Protein AF-A0A0D5ZYZ3-F1 (afdb_monomer)

Organism: Phlebotomus pernicios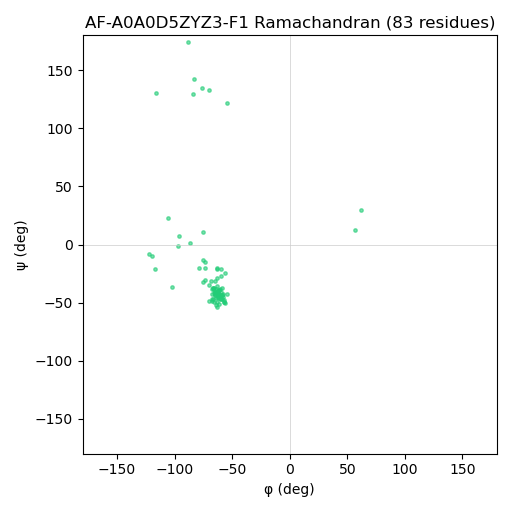us (NCBI:txid13204)

Radius of gyration: 17.42 Å; Cα contacts (8 Å, |Δi|>4): 63; chains: 1; bounding box: 40×28×39 Å

Foldseek 3Di:
DVPDDPLVCLVVVLVVLVVLLVVLVVVLVVQADPDPVCRVVSLVCLCPPNDCSVVSVVSNVVSVVSNVVSVCSNVVVCVVVVVVD

Secondary structure (DSSP, 8-state):
-TT--GGGGHHHHHHHHHHHHHHHHHHHHTT---STTTHHHHHHHHHHTSTTHHHHHHHHHHHHHHHHHHHHHHHHHHHHTTTT-

Nearest PDB structures (foldseek):
  1q90-assembly1_B  TM=9.821E-01  e=4.435E-05  Chlamydomonas reinhardtii
  9es7-assembly1_A  TM=9.624E-01  e=4.190E-05  Spinacia oleracea
  4h44-assembly1_A  TM=9.842E-01  e=6.236E-05  Nostoc sp. PCC 7120 = FACHB-418
  2e74-assembly1_A  TM=9.851E-01  e=6.986E-05  Mastigocladus laminosus
  7zxy-assembly1_I  TM=9.855E-01  e=7.394E-05  Synechocystis sp. PCC 6803

Mean predicted aligned error: 2.46 Å

Sequence (85 aa):
PSNISAWWNFGSLLGLCLMIQIFTGLFLAMHYTSDTTTAFSSVTHICRDVNYGWLIRYLHANGASMFFICLYMHVGRGIYYGSYT

Structure (mmCIF, N/CA/C/O backbone):
data_AF-A0A0D5ZYZ3-F1
#
_entry.id   AF-A0A0D5ZYZ3-F1
#
loop_
_atom_site.group_PDB
_atom_site.id
_atom_site.type_symbol
_atom_site.label_atom_id
_atom_site.label_alt_id
_atom_site.label_comp_id
_atom_site.label_asym_id
_atom_site.label_entity_id
_atom_site.label_seq_id
_atom_site.pdbx_PDB_ins_code
_atom_site.Cartn_x
_atom_site.Cartn_y
_atom_site.Cartn_z
_atom_site.occupancy
_atom_site.B_iso_or_equiv
_atom_site.auth_seq_id
_atom_site.auth_comp_id
_atom_site.auth_asym_id
_atom_site.auth_atom_id
_atom_site.pdbx_PDB_model_num
ATOM 1 N N . PRO A 1 1 ? 23.072 8.694 -13.344 1.00 76.19 1 PRO A N 1
ATOM 2 C CA . PRO A 1 1 ? 22.787 8.972 -14.774 1.00 76.19 1 PRO A CA 1
ATOM 3 C C . PRO A 1 1 ? 21.857 10.182 -14.911 1.00 76.19 1 PRO A C 1
ATOM 5 O O . PRO A 1 1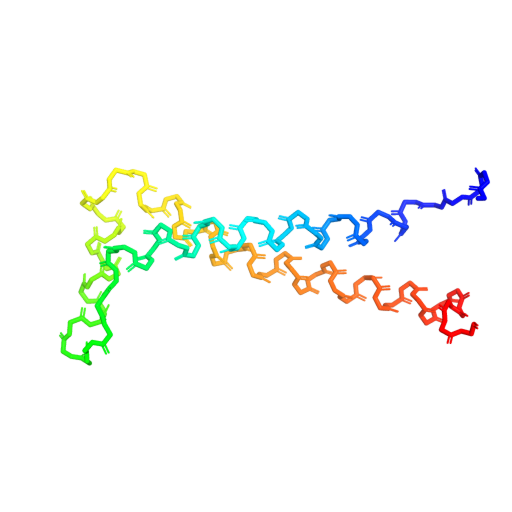 ? 20.847 10.245 -14.219 1.00 76.19 1 PRO A O 1
ATOM 8 N N . SER A 1 2 ? 22.209 11.150 -15.754 1.00 92.44 2 SER A N 1
ATOM 9 C CA . SER A 1 2 ? 21.429 12.384 -15.943 1.00 92.44 2 SER A CA 1
ATOM 10 C C . SER A 1 2 ? 20.147 12.188 -16.765 1.00 92.44 2 SER A C 1
ATOM 12 O O . SER A 1 2 ? 19.285 13.057 -16.763 1.00 92.44 2 SER A O 1
ATOM 14 N N . ASN A 1 3 ? 20.000 11.050 -17.447 1.00 94.25 3 ASN A N 1
ATOM 15 C CA . ASN A 1 3 ? 18.923 10.742 -18.394 1.00 94.25 3 ASN A CA 1
ATOM 16 C C . ASN A 1 3 ? 17.866 9.757 -17.849 1.00 94.25 3 ASN A C 1
ATOM 18 O O . ASN A 1 3 ? 17.199 9.080 -18.631 1.00 94.25 3 ASN A O 1
ATOM 22 N N . ILE A 1 4 ? 17.723 9.629 -16.526 1.00 95.44 4 ILE A N 1
ATOM 23 C CA . ILE A 1 4 ? 16.703 8.748 -15.935 1.00 95.44 4 ILE A CA 1
ATOM 24 C C . ILE A 1 4 ? 15.297 9.320 -16.152 1.00 95.44 4 ILE A C 1
ATOM 26 O O . ILE A 1 4 ? 15.046 10.502 -15.928 1.00 95.44 4 ILE A O 1
ATOM 30 N N . SER A 1 5 ? 14.370 8.472 -16.595 1.00 96.50 5 SER A N 1
ATOM 31 C CA . SER A 1 5 ? 12.973 8.848 -16.826 1.00 96.50 5 SER A CA 1
ATOM 32 C C . SER A 1 5 ? 12.122 8.671 -15.564 1.00 96.50 5 SER A C 1
ATOM 34 O O . SER A 1 5 ? 12.567 8.106 -14.561 1.00 96.50 5 SER A O 1
ATOM 36 N N . ALA A 1 6 ? 10.854 9.094 -15.625 1.00 96.62 6 ALA A N 1
ATOM 37 C CA . ALA A 1 6 ? 9.919 8.974 -14.507 1.00 96.62 6 ALA A CA 1
ATOM 38 C C . ALA A 1 6 ? 9.741 7.529 -13.995 1.00 96.62 6 ALA A C 1
ATOM 40 O O . ALA A 1 6 ? 9.448 7.338 -12.815 1.00 96.62 6 ALA A O 1
ATOM 41 N N . TRP A 1 7 ? 9.991 6.518 -14.835 1.00 97.56 7 TRP A N 1
ATOM 42 C CA . TRP A 1 7 ? 9.926 5.099 -14.471 1.00 97.56 7 TRP A CA 1
ATOM 43 C C . TRP A 1 7 ? 10.896 4.705 -13.344 1.00 97.56 7 TRP A C 1
ATOM 45 O O . TRP A 1 7 ? 10.666 3.712 -12.652 1.00 97.56 7 TRP A O 1
ATOM 55 N N . TRP A 1 8 ? 11.953 5.490 -13.101 1.00 98.06 8 TRP A N 1
ATOM 56 C CA . TRP A 1 8 ? 12.865 5.263 -11.976 1.00 98.06 8 TRP A CA 1
ATOM 57 C C . TRP A 1 8 ? 12.277 5.647 -10.610 1.00 98.06 8 TRP A C 1
ATOM 59 O O . TRP A 1 8 ? 12.783 5.163 -9.597 1.00 98.06 8 TRP A O 1
ATOM 69 N N . ASN A 1 9 ? 11.174 6.405 -10.560 1.00 98.19 9 ASN A N 1
ATOM 70 C CA . ASN A 1 9 ? 10.530 6.807 -9.302 1.00 98.19 9 ASN A CA 1
ATOM 71 C C . ASN A 1 9 ? 9.772 5.670 -8.602 1.00 98.19 9 ASN A C 1
ATOM 73 O O . ASN A 1 9 ? 9.552 5.737 -7.396 1.00 98.19 9 ASN A O 1
ATOM 77 N N . PHE A 1 10 ? 9.394 4.593 -9.301 1.00 98.12 10 PHE A N 1
ATOM 78 C CA . PHE A 1 10 ? 8.617 3.515 -8.674 1.00 98.12 10 PHE A CA 1
ATOM 79 C C . PHE A 1 10 ? 9.365 2.796 -7.545 1.00 98.12 10 PHE A C 1
ATOM 81 O O . PHE A 1 10 ? 8.733 2.207 -6.677 1.00 98.12 10 PHE A O 1
ATOM 88 N N . GLY A 1 11 ? 10.701 2.883 -7.503 1.00 97.62 11 GLY A N 1
ATOM 89 C CA . GLY A 1 11 ? 11.479 2.394 -6.359 1.00 97.62 11 GLY A CA 1
ATOM 90 C C . GLY A 1 11 ? 11.243 3.202 -5.078 1.00 97.62 11 GLY A C 1
ATOM 91 O O . GLY A 1 11 ? 10.956 2.624 -4.033 1.00 97.62 11 GLY A O 1
ATOM 92 N N . SER A 1 12 ? 11.305 4.536 -5.142 1.00 98.06 12 SER A N 1
ATOM 93 C CA . SER A 1 12 ? 11.041 5.383 -3.969 1.00 98.06 12 SER A CA 1
ATOM 94 C C . SER A 1 12 ? 9.563 5.363 -3.576 1.00 98.06 12 SER A C 1
ATOM 96 O O . SER A 1 12 ? 9.253 5.347 -2.386 1.00 98.06 12 SER A O 1
ATOM 98 N N . LEU A 1 13 ? 8.650 5.275 -4.550 1.00 98.44 13 LEU A N 1
ATOM 99 C CA . LEU A 1 13 ? 7.219 5.102 -4.282 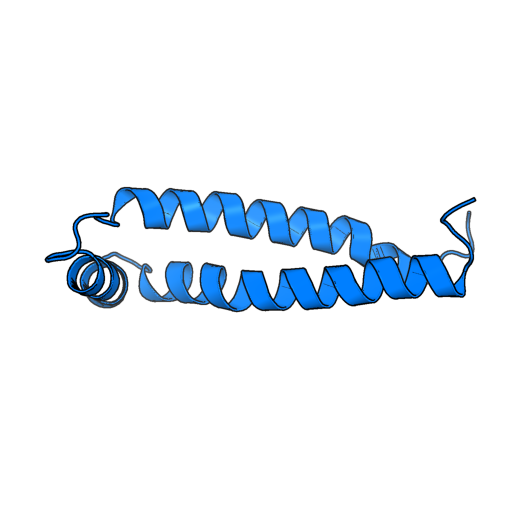1.00 98.44 13 LEU A CA 1
ATOM 100 C C . LEU A 1 13 ? 6.911 3.782 -3.563 1.00 98.44 13 LEU A C 1
ATOM 102 O O . LEU A 1 13 ? 6.050 3.776 -2.688 1.00 98.44 13 LEU A O 1
ATOM 106 N N . LEU A 1 14 ? 7.625 2.688 -3.859 1.00 98.69 14 LEU A N 1
ATOM 107 C CA . LEU A 1 14 ? 7.526 1.446 -3.077 1.00 98.69 14 LEU A CA 1
ATOM 108 C C . LEU A 1 14 ? 7.967 1.653 -1.625 1.00 98.69 14 LEU A C 1
ATOM 110 O O . LEU A 1 14 ? 7.279 1.202 -0.712 1.00 98.69 14 LEU A O 1
ATOM 114 N N . GLY A 1 15 ? 9.065 2.383 -1.402 1.00 98.50 15 GLY A N 1
ATOM 115 C CA . GLY A 1 15 ? 9.499 2.767 -0.055 1.00 98.50 15 GLY A CA 1
ATOM 116 C C . GLY A 1 15 ? 8.439 3.585 0.689 1.00 98.50 15 GLY A C 1
ATOM 117 O O . GLY A 1 15 ? 8.132 3.297 1.845 1.00 98.50 15 GLY A O 1
ATOM 118 N N . LEU A 1 16 ? 7.808 4.548 0.012 1.00 98.50 16 LEU A N 1
ATOM 119 C CA . LEU A 1 16 ? 6.696 5.319 0.573 1.00 98.50 16 LEU A CA 1
ATOM 120 C C . LEU A 1 16 ? 5.486 4.429 0.899 1.00 98.50 16 LEU A C 1
ATOM 122 O O . LEU A 1 16 ? 4.928 4.544 1.989 1.00 98.50 16 LEU A O 1
ATOM 126 N N . CYS A 1 17 ? 5.101 3.521 -0.006 1.00 98.62 17 CYS A N 1
ATOM 127 C CA . CYS A 1 17 ? 4.014 2.568 0.236 1.00 98.62 17 CYS A CA 1
ATOM 128 C C . CYS A 1 17 ? 4.314 1.697 1.461 1.00 98.62 17 CYS A C 1
ATOM 130 O O . CYS A 1 17 ? 3.441 1.520 2.306 1.00 98.62 17 CYS A O 1
ATOM 132 N N . LEU A 1 18 ? 5.549 1.205 1.605 1.00 98.75 18 LEU A N 1
ATOM 1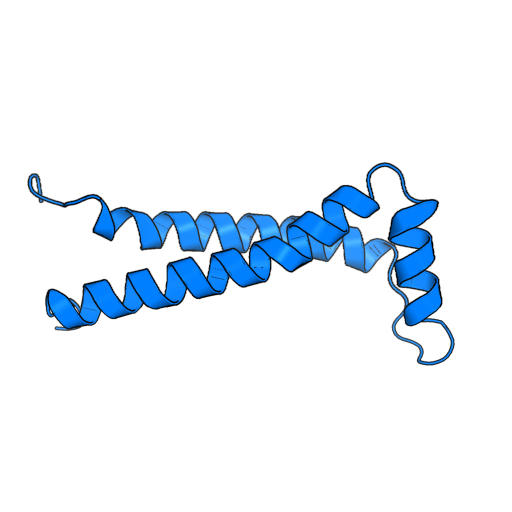33 C CA . LEU A 1 18 ? 5.965 0.419 2.766 1.00 98.75 18 LEU A CA 1
ATOM 134 C C . LEU A 1 18 ? 5.823 1.211 4.070 1.00 98.75 18 LEU A C 1
ATOM 136 O O . LEU A 1 18 ? 5.239 0.703 5.025 1.00 98.75 18 LEU A O 1
ATOM 140 N N . MET A 1 19 ? 6.293 2.461 4.100 1.00 98.75 19 MET A N 1
ATOM 141 C CA . MET A 1 19 ? 6.152 3.322 5.278 1.00 98.75 19 MET A CA 1
ATOM 142 C C . MET A 1 19 ? 4.679 3.543 5.637 1.00 98.75 19 MET A C 1
ATOM 144 O O . MET A 1 19 ? 4.299 3.366 6.795 1.00 98.75 19 MET A O 1
ATOM 148 N N . ILE A 1 20 ? 3.832 3.859 4.651 1.00 98.62 20 ILE A N 1
ATOM 149 C CA . ILE A 1 20 ? 2.385 4.024 4.858 1.00 98.62 20 ILE A CA 1
ATOM 150 C C . ILE A 1 20 ? 1.771 2.740 5.428 1.00 98.62 20 ILE A C 1
ATOM 152 O O . ILE A 1 20 ? 1.031 2.816 6.410 1.00 98.62 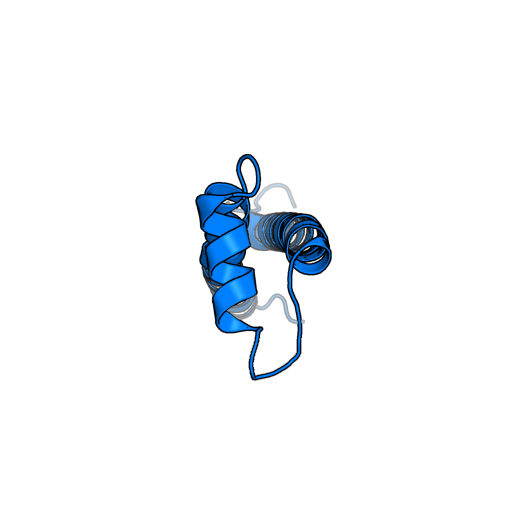20 ILE A O 1
ATOM 156 N N . GLN A 1 21 ? 2.089 1.569 4.867 1.00 98.69 21 GLN A N 1
ATOM 157 C CA . GLN A 1 21 ? 1.545 0.291 5.334 1.00 98.69 21 GLN A CA 1
ATOM 158 C C . GLN A 1 21 ? 1.996 -0.051 6.758 1.00 98.69 21 GLN A C 1
ATOM 160 O O . GLN A 1 21 ? 1.167 -0.502 7.545 1.00 98.69 21 GLN A O 1
ATOM 165 N N . ILE A 1 22 ? 3.265 0.188 7.111 1.00 98.81 22 ILE A N 1
ATOM 166 C CA . ILE A 1 22 ? 3.776 -0.060 8.469 1.00 98.81 22 ILE A CA 1
ATOM 167 C C . ILE A 1 22 ? 3.064 0.845 9.471 1.00 98.81 22 ILE A C 1
ATOM 169 O O . ILE A 1 22 ? 2.515 0.348 10.452 1.00 98.81 22 ILE A O 1
ATOM 173 N N . PHE A 1 23 ? 3.023 2.157 9.225 1.00 98.75 23 PHE A N 1
ATOM 174 C CA . PHE A 1 23 ? 2.383 3.080 10.161 1.00 98.75 23 PHE A CA 1
ATOM 175 C C . PHE A 1 23 ? 0.892 2.785 10.300 1.00 98.75 23 PHE A C 1
ATOM 177 O O . PHE A 1 23 ? 0.418 2.541 11.405 1.00 98.75 23 PHE A O 1
ATOM 184 N N . THR A 1 24 ? 0.149 2.737 9.195 1.00 98.69 24 THR A N 1
ATOM 185 C CA . THR A 1 24 ? -1.292 2.451 9.259 1.00 98.69 24 THR A CA 1
ATOM 186 C C . THR A 1 24 ? -1.575 1.075 9.860 1.00 98.69 24 THR A C 1
ATOM 188 O O . THR A 1 24 ? -2.484 0.950 10.674 1.00 98.69 24 THR A O 1
ATOM 191 N N . GLY A 1 25 ? -0.770 0.060 9.533 1.00 98.75 25 GLY A N 1
ATOM 192 C CA . GLY A 1 25 ? -0.901 -1.294 10.068 1.00 98.75 25 GLY A CA 1
ATOM 193 C C . GLY A 1 25 ? -0.682 -1.360 11.5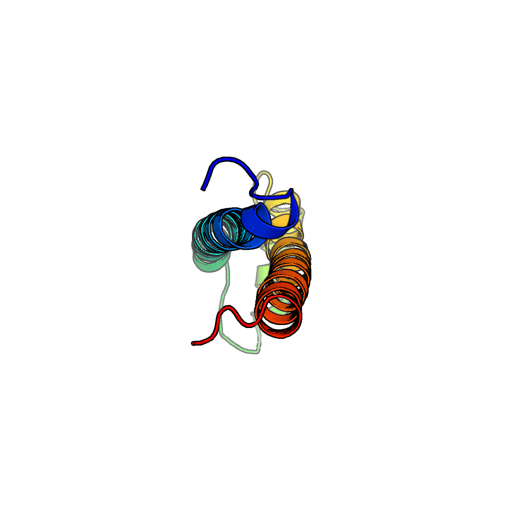78 1.00 98.75 25 GLY A C 1
ATOM 194 O O . GLY A 1 25 ? -1.469 -2.001 12.269 1.00 98.75 25 GLY A O 1
ATOM 195 N N . LEU A 1 26 ? 0.320 -0.649 12.107 1.00 98.75 26 LEU A N 1
ATOM 196 C CA . LEU A 1 26 ? 0.553 -0.557 13.552 1.00 98.75 26 LEU A CA 1
ATOM 197 C C . LEU A 1 26 ? -0.630 0.095 14.276 1.00 98.75 26 LEU A C 1
ATOM 199 O O . LEU A 1 26 ? -1.095 -0.443 15.277 1.00 98.75 26 LEU A O 1
ATOM 203 N N . PHE A 1 27 ? -1.160 1.207 13.757 1.00 98.00 27 PHE A N 1
ATOM 204 C CA . PHE A 1 27 ? -2.332 1.863 14.349 1.00 98.00 27 PHE A CA 1
ATOM 205 C C . PHE A 1 27 ? -3.587 0.981 14.291 1.00 98.00 27 PHE A C 1
ATOM 207 O O . PHE A 1 27 ? -4.356 0.945 15.248 1.00 98.00 27 PHE A O 1
ATOM 214 N N . LEU A 1 28 ? -3.791 0.226 13.207 1.00 98.69 28 LEU A N 1
ATOM 215 C CA . LEU A 1 28 ? -4.891 -0.740 13.124 1.00 98.69 28 LEU A CA 1
ATOM 216 C C . LEU A 1 28 ? -4.712 -1.891 14.121 1.00 98.69 28 LEU A C 1
ATOM 218 O O . LEU A 1 28 ? -5.676 -2.282 14.778 1.00 98.69 28 LEU A O 1
ATOM 222 N N . ALA A 1 29 ? -3.489 -2.404 14.273 1.00 98.56 29 ALA A N 1
ATOM 223 C CA . ALA A 1 29 ? -3.180 -3.499 15.189 1.00 98.56 29 ALA A CA 1
ATOM 224 C C . ALA A 1 29 ? -3.436 -3.140 16.662 1.00 98.56 29 ALA A C 1
ATOM 226 O O . ALA A 1 29 ? -3.808 -4.017 17.433 1.00 98.56 29 ALA A O 1
ATOM 227 N N . MET A 1 30 ? -3.314 -1.863 17.047 1.00 98.56 30 MET A N 1
ATOM 228 C CA . MET A 1 30 ? -3.650 -1.398 18.404 1.00 98.56 30 MET A CA 1
ATOM 229 C C . MET A 1 30 ? -5.139 -1.565 18.760 1.00 98.56 30 MET A C 1
ATOM 231 O O . MET A 1 30 ? -5.480 -1.580 19.940 1.00 98.56 30 MET A O 1
ATOM 235 N N . HIS A 1 31 ? -6.024 -1.686 17.765 1.00 98.31 31 HIS A N 1
ATOM 236 C CA . HIS A 1 31 ? -7.477 -1.781 17.954 1.00 98.31 31 HIS A CA 1
ATOM 237 C C . HIS A 1 31 ? -8.092 -3.084 17.421 1.00 98.31 31 HIS A C 1
ATOM 239 O O . HIS A 1 31 ? -9.275 -3.341 17.649 1.00 98.31 31 HIS A O 1
ATOM 245 N N . TYR A 1 32 ? -7.326 -3.889 16.685 1.00 98.62 32 TYR A N 1
ATOM 246 C CA . TYR A 1 32 ? -7.787 -5.148 16.112 1.00 98.62 32 TYR A CA 1
ATOM 247 C C . TYR A 1 32 ? -7.711 -6.290 17.133 1.00 98.62 32 TYR A C 1
ATOM 249 O O . TYR A 1 32 ? -6.759 -6.387 17.905 1.00 98.62 32 TYR A O 1
ATOM 257 N N . THR A 1 33 ? -8.690 -7.197 17.106 1.00 98.44 33 THR A N 1
ATOM 258 C CA . THR A 1 33 ? -8.677 -8.435 17.902 1.00 98.44 33 THR A CA 1
ATOM 259 C C . THR A 1 33 ? -8.649 -9.644 16.973 1.00 98.44 33 THR A C 1
ATOM 261 O O . THR A 1 33 ? -9.443 -9.733 16.044 1.00 98.44 33 THR A O 1
ATOM 264 N N . SER A 1 34 ? -7.733 -10.586 17.207 1.00 97.94 34 SER A N 1
ATOM 265 C CA . SER A 1 34 ? -7.508 -11.744 16.328 1.00 97.94 34 SER A CA 1
ATOM 266 C C . SER A 1 34 ? -8.396 -12.959 16.622 1.00 97.94 34 SER A C 1
ATOM 268 O O . SER A 1 34 ? -8.266 -13.977 15.945 1.00 97.94 34 SER A O 1
ATOM 270 N N . ASP A 1 35 ? -9.296 -12.872 17.603 1.00 98.25 35 ASP A N 1
ATOM 271 C CA . ASP A 1 35 ? -10.244 -13.942 17.904 1.00 98.25 35 ASP A CA 1
ATOM 272 C C . ASP A 1 35 ? -11.392 -13.976 16.882 1.00 98.25 35 ASP A C 1
ATOM 274 O O . ASP A 1 35 ? -11.981 -12.949 16.546 1.00 98.25 35 ASP A O 1
ATOM 278 N N . THR A 1 36 ? -11.743 -15.169 16.397 1.00 98.00 36 THR A N 1
ATOM 279 C CA . THR A 1 36 ? -12.735 -15.341 15.318 1.00 98.00 36 THR A CA 1
ATOM 280 C C . THR A 1 36 ? -14.124 -14.792 15.651 1.00 98.00 36 THR A C 1
ATOM 282 O O . THR A 1 36 ? -14.839 -14.372 14.741 1.00 98.00 36 THR A O 1
ATOM 285 N N . THR A 1 37 ? -14.499 -14.735 16.932 1.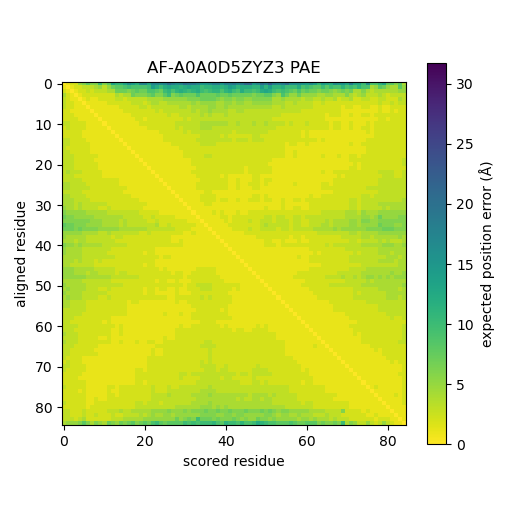00 98.44 37 THR A N 1
ATOM 286 C CA . THR A 1 37 ? -15.800 -14.208 17.367 1.00 98.44 37 THR A CA 1
ATOM 287 C C . THR A 1 37 ? -15.837 -12.678 17.395 1.00 98.44 37 THR A C 1
ATOM 289 O O . THR A 1 37 ? -16.914 -12.090 17.311 1.00 98.44 37 THR A O 1
ATOM 292 N N . THR A 1 38 ? -14.672 -12.018 17.455 1.00 98.31 38 THR A N 1
ATOM 293 C CA . THR A 1 38 ? -14.552 -10.555 17.606 1.00 98.31 38 THR A CA 1
ATOM 294 C C . THR A 1 38 ? -13.776 -9.861 16.483 1.00 98.31 38 THR A C 1
ATOM 296 O O . THR A 1 38 ? -13.795 -8.634 16.388 1.00 98.31 38 THR A O 1
ATOM 299 N N . ALA A 1 39 ? -13.142 -10.601 15.570 1.00 98.38 39 ALA A N 1
ATOM 300 C CA . ALA A 1 39 ? -12.320 -10.025 14.508 1.00 98.38 39 ALA A CA 1
ATOM 301 C C . ALA A 1 39 ? -13.098 -9.035 13.631 1.00 98.38 39 ALA A C 1
ATOM 303 O O . ALA A 1 39 ? -12.677 -7.891 13.451 1.00 98.38 39 ALA A O 1
ATOM 304 N N . PHE A 1 40 ? -14.278 -9.423 13.142 1.00 98.38 40 PHE A N 1
ATOM 305 C CA . PHE A 1 40 ? -15.093 -8.536 12.309 1.00 98.38 40 PHE A CA 1
ATOM 306 C C . PHE A 1 40 ? -15.642 -7.335 13.091 1.00 98.38 40 PHE A C 1
ATOM 308 O O . PHE A 1 40 ? -15.597 -6.206 12.596 1.00 98.38 40 PHE A O 1
ATOM 315 N N . SER A 1 41 ? -16.123 -7.550 14.320 1.00 98.50 41 SER A N 1
ATOM 316 C CA . SER A 1 41 ? -16.663 -6.463 15.140 1.00 98.50 41 SER A CA 1
ATOM 317 C C . SER A 1 41 ? -15.575 -5.452 15.522 1.00 98.50 41 SER A C 1
ATOM 319 O O . SER A 1 41 ? -15.827 -4.248 15.437 1.00 98.50 41 SER A O 1
ATOM 321 N N . SER A 1 42 ? -14.343 -5.894 15.801 1.00 98.44 42 SER A N 1
ATOM 322 C CA . SER A 1 42 ? -13.204 -4.998 16.063 1.00 98.44 42 SER A CA 1
ATOM 323 C C . SER A 1 42 ? -12.883 -4.093 14.861 1.00 98.44 42 SER A C 1
ATOM 325 O O . SER A 1 42 ? -12.677 -2.891 15.021 1.00 98.44 42 SER A O 1
ATOM 327 N N . VAL A 1 43 ? -12.968 -4.607 13.628 1.00 98.62 43 VAL A N 1
ATOM 328 C CA . VAL A 1 43 ? -12.816 -3.797 12.406 1.00 98.62 43 VAL A CA 1
ATOM 329 C C . VAL A 1 43 ? -13.956 -2.785 12.240 1.00 98.62 43 VAL A C 1
ATOM 331 O O . VAL A 1 43 ? -13.720 -1.655 11.796 1.00 98.62 43 VAL A O 1
ATOM 334 N N . THR A 1 44 ? -15.195 -3.148 12.593 1.00 98.56 44 THR A N 1
ATOM 335 C CA . THR A 1 44 ? -16.310 -2.185 12.569 1.00 98.56 44 THR A CA 1
ATOM 336 C C . THR A 1 44 ? -16.152 -1.086 13.616 1.00 98.56 44 THR A C 1
ATOM 338 O O . THR A 1 44 ? -16.417 0.070 13.290 1.00 98.56 44 THR A O 1
ATOM 341 N N . HIS A 1 45 ? -15.644 -1.426 14.803 1.00 98.50 45 HIS A N 1
ATOM 342 C CA . HIS A 1 45 ? -15.311 -0.479 15.866 1.00 98.50 45 HIS A CA 1
ATOM 343 C C . HIS A 1 45 ? -14.222 0.506 15.412 1.00 98.50 45 HIS A C 1
ATOM 345 O O . HIS A 1 45 ? -14.391 1.715 15.542 1.00 98.50 45 HIS A O 1
ATOM 351 N N . ILE A 1 46 ? -13.158 0.028 14.750 1.00 98.69 46 ILE A N 1
ATOM 352 C CA . ILE A 1 46 ? -12.139 0.907 14.143 1.00 98.69 46 ILE A CA 1
ATOM 353 C C . ILE A 1 46 ? -12.771 1.925 13.185 1.00 98.69 46 ILE A C 1
ATOM 355 O O . ILE A 1 46 ? -12.392 3.090 13.171 1.00 98.69 46 ILE A O 1
ATOM 359 N N . CYS A 1 47 ? -13.731 1.510 12.360 1.00 98.62 47 CYS A N 1
ATOM 360 C CA . CYS A 1 47 ? -14.310 2.411 11.362 1.00 98.62 47 CYS A CA 1
ATOM 361 C C . CYS A 1 47 ? -15.282 3.436 11.952 1.00 98.62 47 CYS A C 1
ATOM 363 O O . CYS A 1 47 ? -15.424 4.514 11.380 1.00 98.62 47 CYS A O 1
ATOM 365 N N . ARG A 1 48 ? -16.003 3.074 13.016 1.00 98.38 48 ARG A N 1
ATOM 366 C CA . ARG A 1 48 ? -17.119 3.872 13.542 1.00 98.38 48 ARG A CA 1
ATOM 367 C C . ARG A 1 48 ? -16.757 4.677 14.780 1.00 98.38 48 ARG A C 1
ATOM 369 O O . ARG A 1 48 ? -17.205 5.812 14.895 1.00 98.38 48 ARG A O 1
ATOM 376 N N . ASP A 1 49 ? -15.926 4.109 15.645 1.00 98.25 49 ASP A N 1
ATOM 377 C CA . ASP A 1 49 ? -15.763 4.593 17.015 1.00 98.25 49 ASP A CA 1
ATOM 378 C C . ASP A 1 49 ? -14.335 5.095 17.296 1.00 98.25 49 ASP A C 1
ATOM 380 O O . ASP A 1 49 ? -14.126 5.911 18.193 1.00 98.25 49 ASP A O 1
ATOM 384 N N . VAL A 1 50 ? -13.337 4.676 16.506 1.00 98.31 50 VAL A N 1
ATOM 385 C CA . VAL A 1 50 ? -11.965 5.205 16.596 1.00 98.31 50 VAL A CA 1
ATOM 386 C C . VAL A 1 50 ? -11.837 6.495 15.780 1.00 98.31 50 VAL A C 1
ATOM 388 O O . VAL A 1 50 ? -12.165 6.539 14.592 1.00 98.31 50 VAL A O 1
ATOM 391 N N . ASN A 1 51 ? -11.289 7.547 16.395 1.00 98.50 51 ASN A N 1
ATOM 392 C CA . ASN A 1 51 ? -11.024 8.827 15.730 1.00 98.50 51 ASN A CA 1
ATOM 393 C C . ASN A 1 51 ? -10.178 8.632 14.462 1.00 98.50 51 ASN A C 1
ATOM 395 O O . ASN A 1 51 ? -9.069 8.108 14.526 1.00 98.50 51 ASN A O 1
ATOM 399 N N . TYR A 1 52 ? -10.700 9.064 13.310 1.00 98.50 52 TYR A N 1
ATOM 400 C CA . TYR A 1 52 ? -10.094 8.858 11.982 1.00 98.50 52 TYR A CA 1
ATOM 401 C C . TYR A 1 52 ? -9.815 7.391 11.606 1.00 98.50 52 TYR A C 1
ATOM 403 O O . TYR A 1 52 ? -9.143 7.132 10.605 1.00 98.50 52 TYR A O 1
ATOM 411 N N . GLY A 1 53 ? -10.347 6.413 12.341 1.00 98.56 53 GLY A N 1
ATOM 412 C CA . GLY A 1 53 ? -10.052 5.003 12.095 1.00 98.56 53 GLY A CA 1
ATOM 413 C C . GLY A 1 53 ? -10.555 4.516 10.732 1.00 98.56 53 GLY A C 1
ATOM 414 O O . GLY A 1 53 ? -9.879 3.719 10.081 1.00 98.56 53 GLY A O 1
ATOM 415 N N . TRP A 1 54 ? -11.661 5.076 10.220 1.00 98.50 54 TRP A N 1
ATOM 416 C CA . TRP A 1 54 ? -12.113 4.836 8.842 1.00 98.50 54 TRP A CA 1
ATOM 417 C C . TRP A 1 54 ? -11.047 5.227 7.809 1.00 98.50 54 TRP A C 1
ATOM 419 O O . TRP A 1 54 ? -10.771 4.458 6.889 1.00 98.50 54 TRP A O 1
ATOM 429 N N . LEU A 1 55 ? -10.413 6.392 7.981 1.00 98.62 55 LEU A N 1
ATOM 430 C CA . LEU A 1 55 ? -9.396 6.900 7.066 1.00 98.62 55 LEU A CA 1
ATOM 431 C C . LEU A 1 55 ? -8.156 6.009 7.116 1.00 98.62 55 LEU A C 1
ATOM 433 O O . LEU A 1 55 ? -7.671 5.593 6.068 1.00 98.62 55 LEU A O 1
ATOM 437 N N . ILE A 1 56 ? -7.684 5.666 8.318 1.00 98.62 56 ILE A N 1
ATOM 438 C CA . ILE A 1 56 ? -6.519 4.787 8.507 1.00 98.62 56 ILE A CA 1
ATOM 439 C C . ILE A 1 56 ? -6.777 3.416 7.872 1.00 98.62 56 ILE A C 1
ATOM 441 O O . ILE A 1 56 ? -5.923 2.905 7.145 1.00 98.62 56 ILE A O 1
ATOM 445 N N . ARG A 1 57 ? -7.969 2.839 8.077 1.00 98.62 57 ARG A N 1
ATOM 446 C CA . ARG A 1 57 ? -8.340 1.558 7.466 1.00 98.62 57 ARG A CA 1
ATOM 447 C C . ARG A 1 57 ? -8.328 1.641 5.942 1.00 98.62 57 ARG A C 1
ATOM 449 O O . ARG A 1 57 ? -7.738 0.777 5.292 1.00 98.62 57 ARG A O 1
ATOM 456 N N . TYR A 1 58 ? -8.993 2.637 5.359 1.00 98.75 58 TYR A N 1
ATOM 457 C CA . TYR A 1 58 ? -9.048 2.755 3.903 1.00 98.75 58 TYR A CA 1
ATOM 458 C C . TYR A 1 58 ? -7.688 3.107 3.303 1.00 98.75 58 TYR A C 1
ATOM 460 O O . TYR A 1 58 ? -7.391 2.631 2.208 1.00 98.75 58 TYR A O 1
ATOM 468 N N . LEU A 1 59 ? -6.842 3.856 4.014 1.00 98.75 59 LEU A N 1
ATOM 469 C CA . LEU A 1 59 ? -5.468 4.117 3.599 1.00 98.75 59 LEU A CA 1
ATOM 470 C C . LEU A 1 59 ? -4.641 2.826 3.587 1.00 98.75 59 LEU A C 1
ATOM 472 O O . LEU A 1 59 ? -3.958 2.577 2.603 1.00 98.75 59 LEU A O 1
ATOM 476 N N . HIS A 1 60 ? -4.763 1.966 4.603 1.00 98.81 60 HIS A N 1
ATOM 477 C CA . HIS A 1 60 ? -4.079 0.667 4.635 1.00 98.81 60 HIS A CA 1
ATOM 478 C C . HIS A 1 60 ? -4.559 -0.283 3.524 1.00 98.81 60 HIS A C 1
ATOM 480 O O . HIS A 1 60 ? -3.763 -0.972 2.885 1.00 98.81 60 HIS A O 1
ATOM 486 N N . ALA A 1 61 ? -5.873 -0.320 3.272 1.00 98.62 61 ALA A N 1
ATOM 487 C CA . ALA A 1 61 ? -6.461 -1.188 2.253 1.00 98.62 61 ALA A CA 1
ATOM 488 C C . ALA A 1 61 ? -6.114 -0.730 0.823 1.00 98.62 61 ALA A C 1
ATOM 490 O O . ALA A 1 61 ? -5.653 -1.527 0.005 1.00 98.62 61 ALA A O 1
ATOM 491 N N . ASN A 1 62 ? -6.292 0.558 0.511 1.00 98.69 62 ASN A N 1
ATOM 492 C CA . ASN A 1 62 ? -5.952 1.097 -0.811 1.00 98.69 62 ASN A CA 1
ATOM 493 C C . ASN A 1 62 ? -4.433 1.231 -1.001 1.00 98.69 62 ASN A C 1
ATOM 495 O O . ASN A 1 62 ? -3.936 1.048 -2.111 1.00 98.69 62 ASN A O 1
ATOM 499 N N . GLY A 1 63 ? -3.687 1.481 0.079 1.00 98.69 63 GLY A N 1
ATOM 500 C CA . GLY A 1 63 ? -2.227 1.506 0.089 1.00 98.69 63 GLY A CA 1
ATOM 501 C C . GLY A 1 63 ? -1.622 0.178 -0.357 1.00 98.69 63 GLY A C 1
ATOM 502 O O . GLY A 1 63 ? -0.674 0.181 -1.138 1.00 98.69 63 GLY A O 1
ATOM 503 N N . ALA A 1 64 ? -2.230 -0.955 0.013 1.00 98.56 64 ALA A N 1
ATOM 504 C CA . ALA A 1 64 ? -1.838 -2.264 -0.510 1.00 98.56 64 ALA A CA 1
ATOM 505 C C . ALA A 1 64 ? -2.007 -2.358 -2.040 1.00 98.56 64 ALA A C 1
ATOM 507 O O . ALA A 1 64 ? -1.113 -2.844 -2.728 1.00 98.56 64 ALA A O 1
ATOM 508 N N . SER A 1 65 ? -3.106 -1.837 -2.597 1.00 98.56 65 SER A N 1
ATOM 509 C CA . SER A 1 65 ? -3.312 -1.821 -4.056 1.00 98.56 65 SER A CA 1
ATOM 510 C C . SER A 1 65 ? -2.277 -0.941 -4.765 1.00 98.56 65 SER A C 1
ATOM 512 O O . SER A 1 65 ? -1.683 -1.363 -5.758 1.00 98.56 65 SER A O 1
ATOM 514 N N . MET A 1 66 ? -1.993 0.247 -4.219 1.00 98.44 66 MET A N 1
ATOM 515 C CA . MET A 1 66 ? -0.933 1.124 -4.730 1.00 98.44 66 MET A CA 1
ATOM 516 C C . MET A 1 66 ? 0.446 0.454 -4.658 1.00 98.44 66 MET A C 1
ATOM 518 O O . MET A 1 66 ? 1.239 0.585 -5.590 1.00 98.44 66 MET A O 1
ATOM 522 N N . PHE A 1 67 ? 0.720 -0.310 -3.596 1.00 98.50 67 PHE A N 1
ATOM 523 C CA . PHE A 1 67 ? 1.956 -1.078 -3.457 1.00 98.50 67 PHE A CA 1
ATOM 524 C C . PHE A 1 67 ? 2.140 -2.031 -4.644 1.00 98.50 67 PHE A C 1
ATOM 526 O O . PHE A 1 67 ? 3.189 -2.010 -5.288 1.00 98.50 67 PHE A O 1
ATOM 533 N N . PHE A 1 68 ? 1.119 -2.829 -4.976 1.00 98.56 68 PHE A N 1
ATOM 534 C CA . PHE A 1 68 ? 1.188 -3.763 -6.105 1.00 98.56 68 PHE A CA 1
ATOM 535 C C . PHE A 1 68 ? 1.303 -3.050 -7.455 1.00 98.56 68 PHE A C 1
ATOM 537 O O . PHE A 1 68 ? 2.101 -3.465 -8.292 1.00 98.56 68 PHE A O 1
ATOM 544 N N . ILE A 1 69 ? 0.592 -1.937 -7.647 1.00 98.69 69 ILE A N 1
ATOM 545 C CA . ILE A 1 69 ? 0.722 -1.086 -8.839 1.00 98.69 69 ILE A CA 1
ATOM 546 C C . ILE A 1 69 ? 2.179 -0.616 -9.012 1.00 98.69 69 ILE A C 1
ATOM 548 O O . ILE A 1 69 ? 2.774 -0.800 -10.079 1.00 98.69 69 ILE A O 1
ATOM 552 N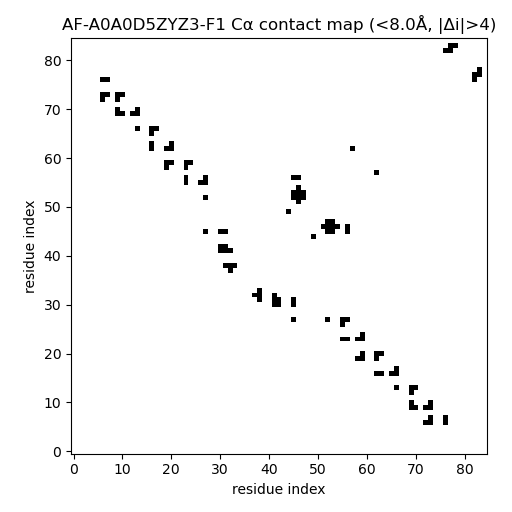 N . CYS A 1 70 ? 2.792 -0.080 -7.952 1.00 98.69 70 CYS A N 1
ATOM 553 C CA . CYS A 1 70 ? 4.198 0.325 -7.955 1.00 98.69 70 CYS A CA 1
ATOM 554 C C . CYS A 1 70 ? 5.145 -0.857 -8.195 1.00 98.69 70 CYS A C 1
ATOM 556 O O . CYS A 1 70 ? 6.119 -0.707 -8.932 1.00 98.69 70 CYS A O 1
ATOM 558 N N . LEU A 1 71 ? 4.863 -2.025 -7.613 1.00 98.69 71 LEU A N 1
ATOM 559 C CA . LEU A 1 71 ? 5.679 -3.231 -7.765 1.00 98.69 71 LEU A CA 1
ATOM 560 C C . LEU A 1 71 ? 5.694 -3.693 -9.221 1.00 98.69 71 LEU A C 1
ATOM 562 O O . LEU A 1 71 ? 6.771 -3.886 -9.787 1.00 98.69 71 LEU A O 1
ATOM 566 N N . TYR A 1 72 ? 4.524 -3.810 -9.849 1.00 98.69 72 TYR A N 1
ATOM 567 C CA . TYR A 1 72 ? 4.423 -4.234 -11.243 1.00 98.69 72 TYR A CA 1
ATOM 568 C C . TYR A 1 72 ? 5.126 -3.259 -12.187 1.00 98.69 72 TYR A C 1
ATOM 570 O O . TYR A 1 72 ? 5.871 -3.697 -13.063 1.00 98.69 72 TYR A O 1
ATOM 578 N N . MET A 1 73 ? 4.976 -1.948 -11.980 1.00 98.56 73 MET A N 1
ATOM 579 C CA . MET A 1 73 ? 5.699 -0.957 -12.786 1.00 98.56 73 MET A CA 1
ATOM 580 C C . MET A 1 73 ? 7.209 -0.975 -12.531 1.00 98.56 73 MET A C 1
ATOM 582 O O . MET A 1 73 ? 7.987 -0.848 -13.475 1.00 98.56 73 MET A O 1
ATOM 586 N N . HIS A 1 74 ? 7.646 -1.169 -11.284 1.00 98.44 74 HIS A N 1
ATOM 587 C CA . HIS A 1 74 ? 9.066 -1.242 -10.942 1.00 98.44 74 HIS A CA 1
ATOM 588 C C . HIS A 1 74 ? 9.752 -2.453 -11.590 1.00 98.44 74 HIS A C 1
ATOM 590 O O . HIS A 1 74 ? 10.822 -2.300 -12.189 1.00 98.44 74 HIS A O 1
ATOM 596 N N . VAL A 1 75 ? 9.120 -3.630 -11.506 1.00 98.69 75 VAL A N 1
ATOM 597 C CA . VAL A 1 75 ? 9.600 -4.873 -12.132 1.00 98.69 75 VAL A CA 1
ATOM 598 C C . VAL A 1 75 ? 9.527 -4.772 -13.654 1.00 98.69 75 VAL A C 1
ATOM 600 O O . VAL A 1 75 ? 10.516 -5.056 -14.326 1.00 98.69 75 VAL A O 1
ATOM 603 N N . GLY 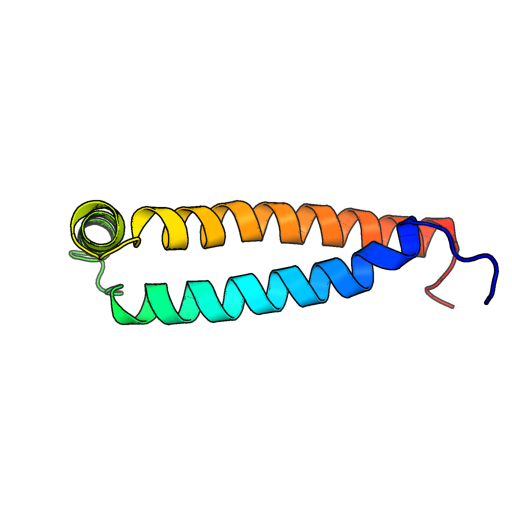A 1 76 ? 8.404 -4.302 -14.205 1.00 98.50 76 GLY A N 1
ATOM 604 C CA . GLY A 1 76 ? 8.222 -4.123 -15.648 1.00 98.50 76 GLY A CA 1
ATOM 605 C C . GLY A 1 76 ? 9.271 -3.194 -16.259 1.00 98.50 76 GLY A C 1
ATOM 606 O O . GLY A 1 76 ? 9.874 -3.528 -17.278 1.00 98.50 76 GLY A O 1
ATOM 607 N N . ARG A 1 77 ? 9.583 -2.078 -15.584 1.00 98.44 77 ARG A N 1
ATOM 608 C CA . ARG A 1 77 ? 10.715 -1.213 -15.942 1.00 98.44 77 ARG A CA 1
ATOM 609 C C . ARG A 1 77 ? 12.025 -1.998 -15.946 1.00 98.44 77 ARG A C 1
ATOM 611 O O . ARG A 1 77 ? 12.805 -1.854 -16.883 1.00 98.44 77 ARG A O 1
ATOM 618 N N . GLY A 1 78 ? 12.289 -2.789 -14.903 1.00 98.25 78 GLY A N 1
ATOM 619 C CA . GLY A 1 78 ? 13.523 -3.571 -14.781 1.00 98.25 78 GLY A CA 1
ATOM 620 C C . GLY A 1 78 ? 13.711 -4.562 -15.930 1.00 98.25 78 GLY A C 1
ATOM 621 O O . GLY A 1 78 ? 14.809 -4.661 -16.468 1.00 98.25 78 GLY A O 1
ATOM 622 N N . ILE A 1 79 ? 12.632 -5.222 -16.355 1.00 98.56 79 ILE A N 1
ATOM 623 C CA . ILE A 1 79 ? 12.631 -6.119 -17.518 1.00 98.56 79 ILE A CA 1
ATOM 624 C C . ILE A 1 79 ? 12.891 -5.328 -18.807 1.00 98.56 79 ILE A C 1
ATOM 626 O O . ILE A 1 79 ? 13.780 -5.689 -19.571 1.00 98.56 79 ILE A O 1
ATOM 630 N N . TYR A 1 80 ? 12.163 -4.229 -19.033 1.00 98.06 80 TYR A N 1
ATOM 631 C CA . TYR A 1 80 ? 12.256 -3.449 -20.274 1.00 98.06 80 TYR A CA 1
ATOM 632 C C . TYR A 1 80 ? 13.646 -2.833 -20.503 1.00 98.06 80 TYR A C 1
ATOM 634 O O . TYR A 1 80 ? 14.140 -2.824 -21.627 1.00 98.06 80 TYR A O 1
ATOM 642 N N . TYR A 1 81 ? 14.289 -2.331 -19.446 1.00 97.44 81 TYR A N 1
ATOM 643 C CA . TYR A 1 81 ? 15.617 -1.711 -19.529 1.00 97.44 81 TYR A CA 1
ATOM 644 C C . TYR A 1 81 ? 16.771 -2.666 -19.186 1.00 97.44 81 TYR A C 1
ATOM 646 O O . TYR A 1 81 ? 17.902 -2.204 -19.047 1.00 97.44 81 TYR A O 1
ATOM 654 N N . GLY A 1 82 ? 16.509 -3.966 -19.000 1.00 97.50 82 GLY A N 1
ATOM 655 C CA . GLY A 1 82 ? 17.546 -4.949 -18.667 1.00 97.50 82 GLY A CA 1
ATOM 656 C C . GLY A 1 82 ? 18.264 -4.680 -17.339 1.00 97.50 82 GLY A C 1
ATOM 657 O O . GLY A 1 82 ? 19.430 -5.009 -17.195 1.00 97.50 82 GLY A O 1
ATOM 658 N N . SER A 1 83 ? 17.602 -4.063 -16.355 1.00 96.81 83 SER A N 1
ATOM 659 C CA . SER A 1 83 ? 18.232 -3.621 -15.093 1.00 96.81 83 SER A CA 1
ATOM 660 C C . SER A 1 83 ? 18.528 -4.750 -14.090 1.00 96.81 83 SER A C 1
ATOM 662 O O . SER A 1 83 ? 18.790 -4.472 -12.923 1.00 96.81 83 SER A O 1
ATOM 664 N N . TYR A 1 84 ? 18.413 -6.009 -14.510 1.00 95.62 84 TYR A N 1
ATOM 665 C CA . TYR A 1 84 ? 18.686 -7.204 -13.702 1.00 95.62 84 TYR A CA 1
ATOM 666 C C . TYR A 1 84 ? 20.094 -7.782 -13.935 1.00 95.62 84 TYR A C 1
ATOM 668 O O . TYR A 1 84 ? 20.442 -8.787 -13.317 1.00 95.62 84 TYR A O 1
ATOM 676 N N . THR A 1 85 ? 20.869 -7.177 -14.836 1.00 92.31 85 THR A N 1
ATOM 677 C CA . THR A 1 85 ? 22.300 -7.437 -15.062 1.00 92.31 85 THR A CA 1
ATOM 678 C C . THR A 1 85 ? 23.138 -6.350 -14.414 1.00 92.31 85 THR A C 1
ATOM 680 O O . THR A 1 85 ? 24.192 -6.689 -13.841 1.00 92.31 85 THR A O 1
#

pLDDT: mean 97.87, std 2.64, range [76.19, 98.81]

Solvent-accessible surface area (backbone atoms only — not comparable to full-atom values): 4747 Å² total; per-residue (Å²): 124,96,81,71,58,78,71,67,48,29,59,58,53,37,52,51,34,50,53,51,41,52,55,34,45,52,62,48,56,78,60,53,44,90,50,86,93,41,32,68,57,26,54,51,42,36,47,73,72,38,89,66,26,43,55,43,51,52,48,37,58,52,39,53,54,52,34,52,54,29,48,52,50,36,52,50,48,32,63,76,70,55,68,86,116

InterPro domains:
  IPR005797 Cytochrome b/b6, N-terminal domain [PF00033] (1-84)
  IPR005797 Cytochrome b/b6, N-terminal domain [PS51002] (1-85)
  IPR016174 Di-haem cytochrome, transmembrane [SSF81342] (1-84)
  IPR027387 Cytochrome b/b6-like domain superfamily [G3DSA:1.20.810.10] (1-85)